Protein AF-A0A3C0K975-F1 (afdb_monomer)

Mean predicted aligned error: 2.62 Å

Sequence (54 aa):
AKQLEYLGGAACAGIVLGARVPIVLTSRADSRETRLASCAVAVLLAHRYKVLPP

Structure (mmCIF, N/CA/C/O backbone):
data_AF-A0A3C0K975-F1
#
_entry.id   AF-A0A3C0K975-F1
#
loop_
_atom_site.group_PDB
_atom_site.id
_atom_site.type_symbol
_atom_site.label_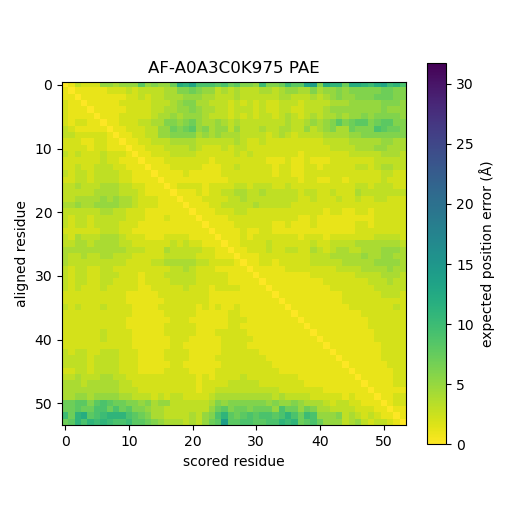atom_id
_atom_site.label_alt_id
_atom_site.label_comp_id
_atom_site.label_asym_id
_atom_site.label_entity_id
_atom_site.label_seq_id
_atom_site.pdbx_PDB_ins_code
_atom_site.Cartn_x
_atom_site.Cartn_y
_atom_site.Cartn_z
_atom_site.occupancy
_atom_site.B_iso_or_equiv
_atom_site.auth_seq_id
_atom_site.auth_comp_id
_atom_site.auth_asym_id
_atom_site.auth_atom_id
_atom_site.pdbx_PDB_model_num
ATOM 1 N N . ALA A 1 1 ? -3.126 10.199 7.955 1.00 79.69 1 ALA A N 1
ATOM 2 C CA . ALA A 1 1 ? -3.712 8.947 7.429 1.00 79.69 1 ALA A CA 1
ATOM 3 C C . ALA A 1 1 ? -4.591 8.244 8.462 1.00 79.69 1 ALA A C 1
ATOM 5 O O . ALA A 1 1 ? -5.791 8.199 8.253 1.00 79.69 1 ALA A O 1
ATOM 6 N N . LYS A 1 2 ? -4.061 7.766 9.600 1.00 88.88 2 LYS A N 1
ATOM 7 C CA . LYS A 1 2 ? -4.850 6.916 10.517 1.00 88.88 2 LYS A CA 1
ATOM 8 C C . LYS A 1 2 ? -6.100 7.557 11.136 1.00 88.88 2 LYS A C 1
ATOM 10 O O . LYS A 1 2 ? -7.062 6.848 11.370 1.00 88.88 2 LYS A O 1
ATOM 15 N N . GLN A 1 3 ? -6.148 8.880 11.305 1.00 94.75 3 GLN A N 1
ATOM 16 C CA . GLN A 1 3 ? -7.390 9.557 11.717 1.00 94.75 3 GLN A CA 1
ATOM 17 C C . GLN A 1 3 ? -8.515 9.413 10.674 1.00 94.75 3 GLN A C 1
ATOM 19 O O . GLN A 1 3 ? -9.669 9.244 11.044 1.00 94.75 3 GLN A O 1
ATOM 24 N N . LEU A 1 4 ? -8.191 9.403 9.376 1.00 93.31 4 LEU A N 1
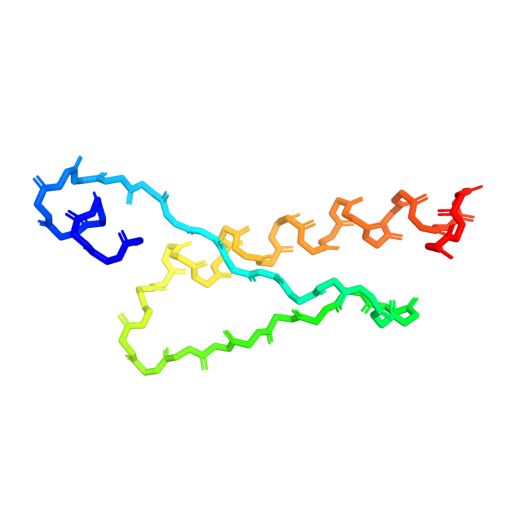ATOM 25 C CA . LEU A 1 4 ? -9.180 9.172 8.315 1.00 93.31 4 LEU A CA 1
ATOM 26 C C . LEU A 1 4 ? -9.674 7.725 8.312 1.00 93.31 4 LEU A C 1
ATOM 28 O O . LEU A 1 4 ? -10.844 7.488 8.053 1.00 93.31 4 LEU A O 1
ATOM 32 N N . GLU A 1 5 ? -8.806 6.770 8.633 1.00 91.06 5 GLU A N 1
ATOM 33 C CA . GLU A 1 5 ? -9.187 5.360 8.760 1.00 91.06 5 GLU A CA 1
ATOM 34 C C . GLU A 1 5 ? -10.071 5.130 9.993 1.00 91.06 5 GLU A C 1
ATOM 36 O O . GLU A 1 5 ? -11.153 4.566 9.878 1.00 91.06 5 GLU A O 1
ATOM 41 N N . TYR A 1 6 ? -9.645 5.607 11.168 1.00 90.50 6 TYR A N 1
ATOM 42 C CA . TYR A 1 6 ? -10.308 5.295 12.438 1.00 90.50 6 TYR A CA 1
ATOM 43 C C . TYR A 1 6 ? -11.522 6.170 12.739 1.00 90.50 6 TYR A C 1
ATOM 45 O O . TYR A 1 6 ? -12.511 5.664 13.257 1.00 90.50 6 TYR A O 1
ATOM 53 N N . LEU A 1 7 ? -11.452 7.469 12.439 1.00 94.88 7 LEU A N 1
ATOM 54 C CA . LEU A 1 7 ? -12.553 8.405 12.694 1.00 94.88 7 LEU A CA 1
ATOM 55 C C . LEU A 1 7 ? -13.362 8.697 11.429 1.00 94.88 7 LEU A C 1
ATOM 57 O O . LEU A 1 7 ? -14.553 8.971 11.512 1.00 94.88 7 LEU A O 1
ATOM 61 N N . GLY A 1 8 ? -12.716 8.651 10.263 1.00 94.38 8 GLY A N 1
ATOM 62 C CA . GLY A 1 8 ? -13.350 8.956 8.979 1.00 94.38 8 GLY A CA 1
ATOM 63 C C . GLY A 1 8 ? -13.910 7.743 8.234 1.00 94.38 8 GLY A C 1
ATOM 64 O O . GLY A 1 8 ? -14.516 7.927 7.184 1.00 94.38 8 GLY A O 1
ATOM 65 N N . GLY A 1 9 ? -13.686 6.516 8.726 1.00 90.38 9 GLY A N 1
ATOM 66 C CA . GLY A 1 9 ? -14.127 5.282 8.064 1.00 90.38 9 GLY A CA 1
ATOM 67 C C . GLY A 1 9 ? -13.515 5.057 6.675 1.00 90.38 9 GLY A C 1
ATOM 68 O O . GLY A 1 9 ? -14.062 4.305 5.871 1.00 90.38 9 GLY A O 1
ATOM 69 N N . ALA A 1 10 ? -12.408 5.730 6.357 1.00 94.81 10 ALA A N 1
ATOM 70 C CA . ALA A 1 10 ? -11.803 5.672 5.037 1.00 94.81 10 ALA A CA 1
ATOM 71 C C . ALA A 1 10 ? -11.081 4.339 4.806 1.00 94.81 10 ALA A C 1
ATOM 73 O O . ALA A 1 10 ? -10.283 3.893 5.635 1.00 94.81 10 ALA A O 1
ATOM 74 N N . ALA A 1 11 ? -11.279 3.751 3.625 1.00 93.56 11 ALA A N 1
ATOM 75 C CA . ALA A 1 11 ? -10.431 2.664 3.154 1.00 93.56 11 ALA A CA 1
ATOM 76 C C . ALA A 1 11 ? -8.995 3.168 2.942 1.00 93.56 11 ALA A C 1
ATOM 78 O O . ALA A 1 11 ? -8.774 4.271 2.436 1.00 93.56 11 ALA A O 1
ATOM 79 N N . CYS A 1 12 ? -8.016 2.348 3.317 1.00 94.19 12 CYS A N 1
ATOM 80 C CA . CYS A 1 12 ? -6.603 2.694 3.225 1.00 94.19 12 CYS A CA 1
ATOM 81 C C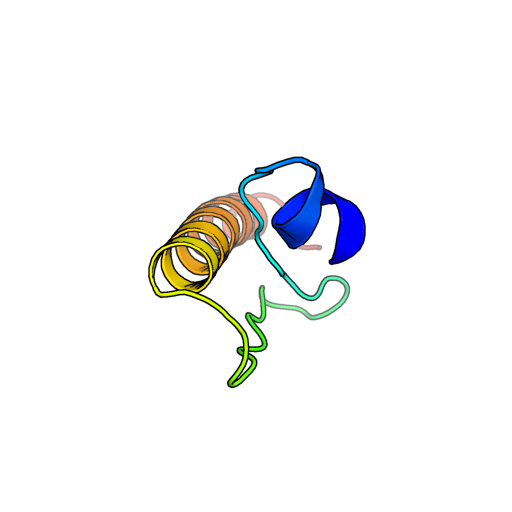 . CYS A 1 12 ? -5.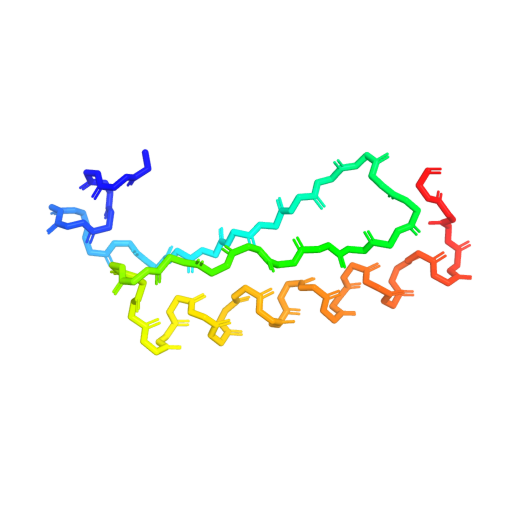835 1.685 2.370 1.00 94.19 12 CYS A C 1
ATOM 83 O O . CYS A 1 12 ? -6.146 0.497 2.341 1.00 94.19 12 CYS A O 1
ATOM 85 N N . ALA A 1 13 ? -4.795 2.173 1.699 1.00 96.88 13 ALA A N 1
ATOM 86 C CA . ALA A 1 13 ? -3.803 1.371 0.999 1.00 96.88 13 ALA A CA 1
ATOM 87 C C . ALA A 1 13 ? -2.435 2.050 1.133 1.00 96.88 13 ALA A C 1
ATOM 89 O O . ALA A 1 13 ? -2.348 3.280 1.125 1.00 96.88 13 ALA A O 1
ATOM 90 N N . GLY A 1 14 ? -1.375 1.258 1.278 1.00 95.88 14 GLY A N 1
ATOM 91 C CA . GLY A 1 14 ? -0.009 1.741 1.450 1.00 95.88 14 GLY A CA 1
ATOM 92 C C . GLY A 1 14 ? 0.935 1.116 0.433 1.00 95.88 14 GLY A C 1
ATOM 93 O O . GLY A 1 14 ? 1.009 -0.107 0.319 1.00 95.88 14 GLY A O 1
ATOM 94 N N . ILE A 1 15 ? 1.677 1.955 -0.288 1.00 97.12 15 ILE A N 1
ATOM 95 C CA . ILE A 1 15 ? 2.701 1.509 -1.231 1.00 97.12 15 ILE A CA 1
ATOM 96 C C . ILE A 1 15 ? 3.920 2.424 -1.180 1.00 97.12 15 ILE A C 1
ATOM 98 O O . ILE A 1 15 ? 3.788 3.643 -1.081 1.00 97.12 15 ILE A O 1
ATOM 102 N N . VAL A 1 16 ? 5.109 1.831 -1.238 1.00 97.38 16 VAL A N 1
ATOM 103 C CA . VAL A 1 16 ? 6.372 2.567 -1.331 1.00 97.38 16 VAL A CA 1
ATOM 104 C C . VAL A 1 16 ? 6.695 2.819 -2.801 1.00 97.38 16 VAL A C 1
ATOM 106 O O . VAL A 1 16 ? 6.651 1.899 -3.620 1.00 97.38 16 VAL A O 1
ATOM 109 N N . LEU A 1 17 ? 7.033 4.068 -3.118 1.00 93.75 17 LEU A N 1
ATOM 110 C CA . LEU A 1 17 ? 7.451 4.523 -4.445 1.00 93.75 17 LEU A CA 1
ATOM 111 C C . LEU A 1 17 ? 8.958 4.826 -4.468 1.00 93.75 17 LEU A C 1
ATOM 113 O O . LEU A 1 17 ? 9.599 4.901 -3.422 1.00 93.75 17 LEU A O 1
ATOM 117 N N . GLY A 1 18 ? 9.522 5.003 -5.666 1.00 92.62 18 GLY A N 1
ATOM 118 C CA . GLY A 1 18 ? 10.939 5.345 -5.873 1.00 92.62 18 GLY A CA 1
ATOM 119 C C . GLY A 1 18 ? 11.890 4.143 -5.923 1.00 92.62 18 GLY A C 1
ATOM 120 O O . GLY A 1 18 ? 13.044 4.285 -6.316 1.00 92.62 18 GLY A O 1
ATOM 121 N N . ALA A 1 19 ? 11.413 2.946 -5.582 1.00 94.25 19 ALA A N 1
ATOM 122 C CA . ALA A 1 19 ? 12.106 1.699 -5.886 1.00 94.25 19 ALA A CA 1
ATOM 123 C C . ALA A 1 19 ? 11.818 1.248 -7.329 1.00 94.25 19 ALA A C 1
ATOM 125 O O . ALA A 1 19 ? 10.826 1.648 -7.936 1.00 94.25 19 ALA A O 1
ATOM 126 N N . ARG A 1 20 ? 12.650 0.342 -7.867 1.00 93.81 20 ARG A N 1
ATOM 127 C CA . ARG A 1 20 ? 12.438 -0.231 -9.214 1.00 93.81 20 ARG A CA 1
ATOM 128 C C . ARG A 1 20 ? 11.170 -1.079 -9.336 1.00 93.81 20 ARG A C 1
ATOM 130 O O . ARG A 1 20 ? 10.722 -1.349 -10.445 1.00 93.81 20 ARG A O 1
ATOM 137 N N . VAL A 1 21 ? 10.626 -1.538 -8.214 1.00 95.75 21 VAL A N 1
ATOM 138 C CA . VAL A 1 21 ? 9.408 -2.347 -8.147 1.00 95.75 21 VAL A CA 1
ATOM 139 C C . VAL A 1 21 ? 8.502 -1.819 -7.036 1.00 95.75 21 VAL A C 1
ATOM 141 O O . VAL A 1 21 ? 9.017 -1.266 -6.062 1.00 95.75 21 VAL A O 1
ATOM 144 N N . PRO A 1 22 ? 7.174 -1.991 -7.137 1.00 97.56 22 PRO A N 1
ATOM 145 C CA . PRO A 1 22 ? 6.266 -1.617 -6.060 1.00 97.56 22 PRO A CA 1
ATOM 146 C C . PRO A 1 22 ? 6.496 -2.476 -4.812 1.00 97.56 22 PRO A C 1
ATOM 148 O O . PRO A 1 22 ? 6.593 -3.699 -4.914 1.00 97.56 22 PRO A O 1
ATOM 151 N N . ILE A 1 23 ? 6.550 -1.851 -3.633 1.00 98.00 23 ILE A N 1
ATOM 152 C CA . ILE A 1 23 ? 6.752 -2.549 -2.354 1.00 98.00 23 ILE A CA 1
ATOM 153 C C . ILE A 1 23 ? 5.592 -2.223 -1.413 1.00 98.00 23 ILE A C 1
ATOM 155 O O . ILE A 1 23 ? 5.307 -1.055 -1.144 1.00 98.00 23 ILE A O 1
ATOM 159 N N . VAL A 1 24 ? 4.940 -3.262 -0.890 1.00 97.88 24 VAL A N 1
ATOM 160 C CA . VAL A 1 24 ? 3.919 -3.143 0.158 1.00 97.88 24 VAL A CA 1
ATOM 161 C C . VAL A 1 24 ? 4.580 -3.396 1.509 1.00 97.88 24 VAL A C 1
ATOM 163 O O . VAL A 1 24 ? 5.118 -4.476 1.745 1.00 97.88 24 VAL A O 1
ATOM 166 N N . LEU A 1 25 ? 4.524 -2.408 2.403 1.00 96.81 25 LEU A N 1
ATOM 167 C CA . LEU A 1 25 ? 4.951 -2.558 3.793 1.00 96.81 25 LEU A CA 1
ATOM 168 C C . LEU A 1 25 ? 3.718 -2.763 4.664 1.00 96.81 25 LEU A C 1
ATOM 170 O O . LEU A 1 25 ? 2.900 -1.860 4.813 1.00 96.81 25 LEU A O 1
ATOM 174 N N . THR A 1 26 ? 3.581 -3.954 5.233 1.00 93.94 26 THR A N 1
ATOM 175 C CA . THR A 1 26 ? 2.450 -4.281 6.103 1.00 93.94 26 THR A CA 1
ATOM 176 C C . THR A 1 26 ? 2.726 -3.878 7.546 1.00 93.94 26 THR A C 1
ATOM 178 O O . THR A 1 26 ? 3.811 -4.141 8.066 1.00 93.94 26 THR A O 1
ATOM 181 N N . SER A 1 27 ? 1.720 -3.339 8.229 1.00 93.25 27 SER A N 1
ATOM 182 C CA . SER A 1 27 ? 1.722 -3.118 9.674 1.00 93.25 27 SER A CA 1
ATOM 183 C C . SER A 1 27 ? 0.867 -4.157 10.399 1.00 93.25 27 SER A C 1
ATOM 185 O O . SER A 1 27 ? -0.134 -4.649 9.877 1.00 93.25 27 SER A O 1
ATOM 187 N N . ARG A 1 28 ? 1.209 -4.437 11.663 1.00 95.00 28 ARG A N 1
ATOM 188 C CA . ARG A 1 28 ? 0.349 -5.225 12.567 1.00 95.00 28 ARG A CA 1
ATOM 189 C C . ARG A 1 28 ? -1.016 -4.571 12.796 1.00 95.00 28 ARG A C 1
ATOM 191 O O . ARG A 1 28 ? -1.972 -5.274 13.089 1.00 95.00 28 ARG A O 1
ATOM 198 N N . ALA A 1 29 ? -1.094 -3.247 12.673 1.00 92.56 29 ALA A N 1
ATOM 199 C CA . ALA A 1 29 ? -2.336 -2.497 12.832 1.00 92.56 29 ALA A CA 1
ATOM 200 C C . ALA A 1 29 ? -3.217 -2.507 11.571 1.00 92.56 29 ALA A C 1
ATOM 202 O O . ALA A 1 29 ? -4.352 -2.047 11.633 1.00 92.56 29 ALA A O 1
ATOM 203 N N . ASP A 1 30 ? -2.716 -2.997 10.430 1.00 93.19 30 ASP A N 1
ATOM 204 C CA . ASP A 1 30 ? -3.505 -2.999 9.202 1.00 93.19 30 ASP A CA 1
ATOM 205 C C . ASP A 1 30 ? -4.559 -4.107 9.231 1.00 93.19 30 ASP A C 1
ATOM 207 O O . ASP A 1 30 ? -4.273 -5.279 9.515 1.00 93.19 30 ASP A O 1
ATOM 211 N N . SER A 1 31 ? -5.784 -3.732 8.870 1.00 94.12 31 SER A N 1
ATOM 212 C CA . SER A 1 31 ? -6.867 -4.676 8.631 1.00 94.12 31 SER A CA 1
ATOM 213 C C . SER A 1 31 ? -6.564 -5.565 7.423 1.00 94.12 31 SER A C 1
ATOM 215 O O . SER A 1 31 ? -5.670 -5.310 6.605 1.00 94.12 31 SER A O 1
ATOM 217 N N . ARG A 1 32 ? -7.335 -6.644 7.287 1.00 96.44 32 ARG A N 1
ATOM 218 C CA . ARG A 1 32 ? -7.255 -7.519 6.115 1.00 96.44 32 ARG A CA 1
ATOM 219 C C . ARG A 1 32 ? -7.578 -6.741 4.838 1.00 96.44 32 ARG A C 1
ATOM 221 O O . ARG A 1 32 ? -6.906 -6.925 3.828 1.00 96.44 32 ARG A O 1
ATOM 228 N N . GLU A 1 33 ? -8.562 -5.858 4.910 1.00 96.06 33 GLU A N 1
ATOM 229 C CA . GLU A 1 33 ? -9.027 -5.005 3.825 1.00 96.06 33 GLU A CA 1
ATOM 230 C C . GLU A 1 33 ? -7.922 -4.035 3.388 1.00 96.06 33 GLU A C 1
ATOM 232 O O . GLU A 1 33 ? -7.616 -3.969 2.198 1.00 96.06 33 GLU A O 1
ATOM 237 N N . THR A 1 34 ? -7.236 -3.380 4.334 1.00 96.44 34 THR A N 1
ATOM 238 C CA . THR A 1 34 ? -6.105 -2.478 4.047 1.00 96.44 34 THR A CA 1
ATOM 239 C C . THR A 1 34 ? -4.947 -3.218 3.366 1.00 96.44 34 THR A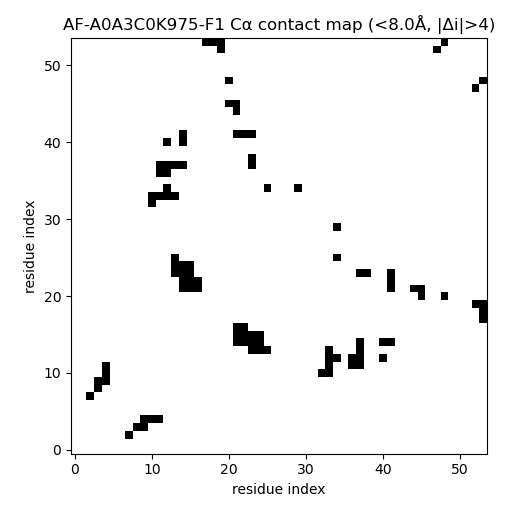 C 1
ATOM 241 O O . THR A 1 34 ? -4.350 -2.712 2.409 1.00 96.44 34 THR A O 1
ATOM 244 N N . ARG A 1 35 ? -4.647 -4.459 3.785 1.00 97.12 35 ARG A N 1
ATOM 245 C CA . ARG A 1 35 ? -3.623 -5.292 3.124 1.00 97.12 35 ARG A CA 1
ATOM 246 C C . ARG A 1 35 ? -4.015 -5.664 1.694 1.00 97.12 35 ARG A C 1
ATOM 248 O O . ARG A 1 35 ? -3.194 -5.538 0.790 1.00 97.12 35 ARG A O 1
ATOM 255 N N . LEU A 1 36 ? -5.262 -6.082 1.473 1.00 97.81 36 LEU A N 1
ATOM 256 C CA . LEU A 1 36 ? -5.757 -6.439 0.139 1.00 97.81 36 LEU A CA 1
ATOM 257 C C . LEU A 1 36 ? -5.787 -5.232 -0.804 1.00 97.81 36 LEU A C 1
ATOM 259 O O . LEU A 1 36 ? -5.338 -5.343 -1.944 1.00 97.81 36 LEU A O 1
ATOM 263 N N . ALA A 1 37 ? -6.248 -4.075 -0.326 1.00 97.62 37 ALA A N 1
ATOM 264 C CA . 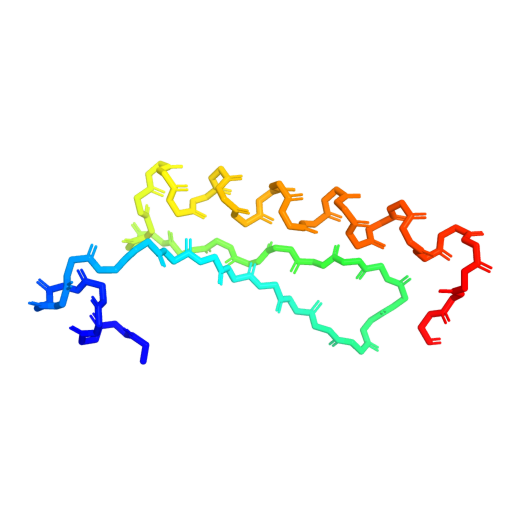ALA A 1 37 ? -6.254 -2.840 -1.103 1.00 97.62 37 ALA A CA 1
ATOM 265 C C . ALA A 1 37 ? -4.829 -2.420 -1.505 1.00 97.62 37 ALA A C 1
ATOM 267 O O . ALA A 1 37 ? -4.587 -2.066 -2.658 1.00 97.62 37 ALA A O 1
ATOM 268 N N . SER A 1 38 ? -3.862 -2.551 -0.591 1.00 98.25 38 SER A N 1
ATOM 269 C CA . SER A 1 38 ? -2.443 -2.302 -0.881 1.00 98.25 38 SER A CA 1
ATOM 270 C C . SER A 1 38 ? -1.898 -3.238 -1.967 1.00 98.25 38 SER A C 1
ATOM 272 O O . SER A 1 38 ? -1.239 -2.778 -2.899 1.00 98.25 38 SER A O 1
ATOM 274 N N . CYS A 1 39 ? -2.228 -4.535 -1.911 1.00 98.00 39 CYS A N 1
ATOM 275 C CA . CYS A 1 39 ? -1.862 -5.493 -2.958 1.00 98.00 39 CYS A CA 1
ATOM 276 C C . CYS A 1 39 ? -2.490 -5.144 -4.315 1.00 98.00 39 CYS A C 1
ATOM 278 O O . CYS A 1 39 ? -1.807 -5.213 -5.335 1.00 98.00 39 CYS A O 1
ATOM 280 N N . ALA A 1 40 ? -3.764 -4.743 -4.343 1.00 98.31 40 ALA A N 1
ATOM 281 C CA . ALA A 1 40 ? -4.440 -4.355 -5.579 1.00 98.31 40 ALA A CA 1
ATOM 282 C C . ALA A 1 40 ? -3.744 -3.159 -6.252 1.00 98.31 40 ALA A C 1
ATOM 284 O O . ALA A 1 40 ? -3.433 -3.211 -7.443 1.00 98.31 40 ALA A O 1
ATOM 285 N N . VAL A 1 41 ? -3.412 -2.121 -5.477 1.00 98.06 41 VAL A N 1
ATOM 286 C CA . VAL A 1 41 ? -2.647 -0.964 -5.972 1.00 98.06 41 VAL A CA 1
ATOM 287 C C . VAL A 1 41 ? -1.265 -1.393 -6.474 1.00 98.06 41 VAL A C 1
ATOM 289 O O . VAL A 1 41 ? -0.837 -0.949 -7.540 1.00 98.06 41 VAL A O 1
ATOM 292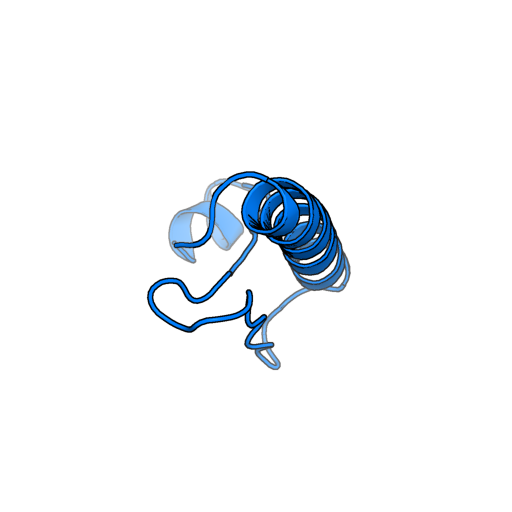 N N . ALA A 1 42 ? -0.582 -2.296 -5.765 1.00 98.12 42 ALA A N 1
ATOM 293 C CA . ALA A 1 42 ? 0.725 -2.801 -6.180 1.00 98.12 42 ALA A CA 1
ATOM 294 C C . ALA A 1 42 ? 0.685 -3.558 -7.510 1.00 98.12 42 ALA A 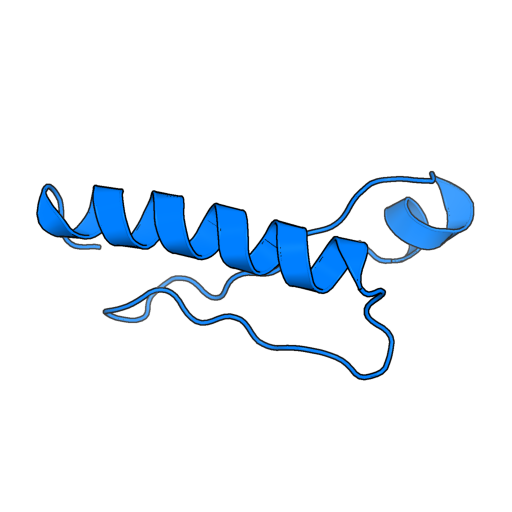C 1
ATOM 296 O O . ALA A 1 42 ? 1.565 -3.353 -8.344 1.00 98.12 42 ALA A O 1
ATOM 297 N N . VAL A 1 43 ? -0.343 -4.376 -7.751 1.00 98.19 43 VAL A N 1
ATOM 298 C CA . VAL A 1 43 ? -0.529 -5.078 -9.032 1.00 98.19 43 VAL A CA 1
ATOM 299 C C . VAL A 1 43 ? -0.744 -4.087 -10.174 1.00 98.19 43 VAL A C 1
ATOM 301 O O . VAL A 1 43 ? -0.113 -4.221 -11.226 1.00 98.19 43 VAL A O 1
ATOM 304 N N . LEU A 1 44 ? -1.583 -3.069 -9.967 1.00 97.94 44 LEU A N 1
ATOM 305 C CA . LEU A 1 44 ? -1.825 -2.028 -10.970 1.00 97.94 44 LEU A CA 1
ATOM 306 C C . LEU A 1 44 ? -0.537 -1.270 -11.311 1.00 97.94 44 LEU A C 1
ATOM 308 O O . LEU A 1 44 ? -0.215 -1.086 -12.488 1.00 97.94 44 LEU A O 1
ATOM 312 N N . LEU A 1 45 ? 0.236 -0.883 -10.293 1.00 97.62 45 LEU A N 1
ATOM 313 C CA . LEU A 1 45 ? 1.498 -0.176 -10.491 1.00 97.62 45 LEU A CA 1
ATOM 314 C C . LEU A 1 45 ? 2.548 -1.066 -11.168 1.00 97.62 45 LEU A C 1
ATOM 316 O O . LEU A 1 45 ? 3.206 -0.633 -12.110 1.00 97.62 45 LEU A O 1
ATOM 320 N N . ALA A 1 46 ? 2.653 -2.333 -10.760 1.00 97.44 46 ALA A N 1
ATOM 321 C CA . ALA A 1 46 ? 3.555 -3.299 -11.381 1.00 97.44 46 ALA A CA 1
ATOM 322 C C . ALA A 1 46 ? 3.228 -3.496 -12.867 1.00 97.44 46 ALA A C 1
ATOM 324 O O . ALA A 1 46 ? 4.135 -3.549 -13.695 1.00 97.44 46 ALA A O 1
ATOM 325 N N . HIS A 1 47 ? 1.942 -3.562 -13.226 1.00 97.25 47 HIS A N 1
ATOM 326 C CA . HIS A 1 47 ? 1.522 -3.634 -14.624 1.00 97.25 47 HIS A CA 1
ATOM 327 C C . HIS A 1 47 ? 1.918 -2.370 -15.397 1.00 97.25 47 HIS A C 1
ATOM 329 O O . HIS A 1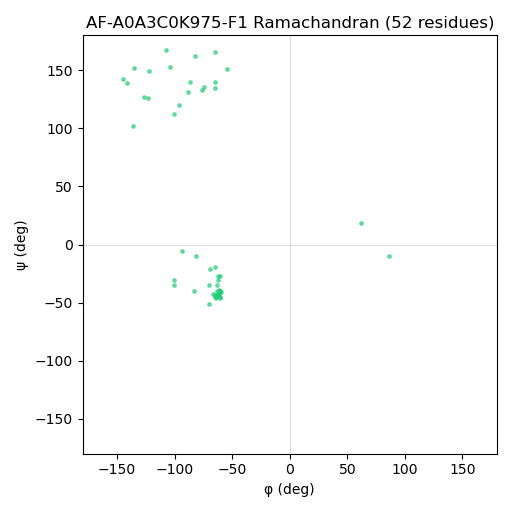 47 ? 2.450 -2.460 -16.503 1.00 97.25 47 HIS A O 1
ATOM 335 N N . ARG A 1 48 ? 1.713 -1.186 -14.806 1.00 96.75 48 ARG A N 1
ATOM 336 C CA . ARG A 1 48 ? 2.096 0.097 -15.409 1.00 96.75 48 ARG A CA 1
ATOM 337 C C . ARG A 1 48 ? 3.604 0.195 -15.662 1.00 96.75 48 ARG A C 1
ATOM 339 O O . ARG A 1 48 ? 3.992 0.685 -16.724 1.00 96.75 48 ARG A O 1
ATOM 346 N N . TYR A 1 49 ? 4.420 -0.298 -14.729 1.00 96.31 49 TYR A N 1
ATOM 347 C CA . TYR A 1 49 ? 5.884 -0.249 -14.799 1.00 96.31 49 TYR A CA 1
ATOM 348 C C . TYR A 1 49 ? 6.494 -1.144 -15.875 1.00 96.31 49 TYR A C 1
ATOM 350 O O . TYR A 1 49 ? 7.588 -0.857 -16.350 1.00 96.31 49 TYR A O 1
ATOM 358 N N . LYS A 1 50 ? 5.773 -2.173 -16.338 1.00 94.00 50 LYS A N 1
ATOM 359 C CA . LYS A 1 50 ? 6.198 -2.955 -17.512 1.00 94.00 50 LYS A CA 1
ATOM 360 C C . LYS A 1 50 ? 6.262 -2.112 -18.787 1.00 94.00 50 LYS A C 1
ATOM 362 O O . LYS A 1 50 ? 7.056 -2.416 -19.667 1.00 94.00 50 LYS A O 1
ATOM 367 N N . VAL A 1 51 ? 5.408 -1.091 -18.893 1.00 95.94 51 VAL A N 1
ATOM 368 C CA . VAL A 1 51 ? 5.282 -0.246 -20.092 1.00 95.94 51 VAL A CA 1
ATOM 369 C C . VAL A 1 51 ? 6.019 1.084 -19.928 1.00 95.94 51 VAL A C 1
ATOM 371 O O . VAL A 1 51 ? 6.572 1.599 -20.892 1.00 95.94 51 VAL A O 1
ATOM 374 N N . LEU A 1 52 ? 6.040 1.646 -18.716 1.00 93.81 52 LEU A N 1
ATOM 375 C CA . LEU A 1 52 ? 6.845 2.823 -18.386 1.00 93.81 52 LEU A CA 1
ATOM 376 C C . LEU A 1 52 ? 7.520 2.591 -17.035 1.00 93.81 52 LEU A C 1
ATOM 378 O O . LEU A 1 52 ? 6.837 2.702 -16.012 1.00 93.81 52 LEU A O 1
ATOM 382 N N . PRO A 1 53 ? 8.816 2.253 -17.033 1.00 88.44 53 PRO A N 1
ATOM 383 C CA . PRO A 1 53 ? 9.587 2.145 -15.805 1.00 88.44 53 PRO A CA 1
ATOM 384 C C . PRO A 1 53 ? 9.504 3.442 -14.978 1.00 88.44 53 PRO A C 1
ATOM 386 O O . PRO A 1 53 ? 9.291 4.507 -15.567 1.00 88.44 53 PRO A O 1
ATOM 389 N N . PRO A 1 54 ? 9.622 3.348 -13.640 1.00 85.00 54 PRO A N 1
ATOM 390 C CA . PRO A 1 54 ? 9.644 4.511 -12.755 1.00 85.00 54 PRO A CA 1
ATOM 391 C C . PRO A 1 54 ? 10.807 5.463 -13.046 1.00 85.00 54 PRO A C 1
ATOM 393 O O . PRO A 1 54 ? 11.871 4.982 -13.505 1.00 85.00 54 PRO A O 1
#

Radius of gyration: 12.41 Å; Cα contacts (8 Å, |Δi|>4): 51; chains: 1; bounding box: 27×17×33 Å

Secondary structure (DSSP, 8-state):
-HHHHHTT-------B-SSSS-B----TT--HHHHHHHHHHHHHHHHHHHHS--

Foldseek 3Di:
DVCCVPVVVDAAEDWDDPDQAIDGDDDPPDDPRRSVVNVVVRVVVRVVCVVPTD

pLDDT: mean 94.83, std 3.5, range [79.69, 98.31]

Solvent-accessible surface area (backbone atoms only — not comparable to full-atom values): 3358 Å² total; per-residue (Å²): 111,67,62,42,39,75,75,61,69,42,89,52,64,50,73,50,78,93,53,98,57,69,41,73,76,86,56,93,86,54,51,73,65,33,52,51,45,18,49,53,53,37,51,56,48,47,59,49,36,77,78,50,68,128